Protein AF-A0A2N3AU56-F1 (afdb_monomer_lite)

Foldseek 3Di:
DDKDKDKFQADDPVVVVVLVVVVWDKDKDWDAPDPPNDHTTMMMMITDHD

Secondary structure (DSSP, 8-state):
--EEEEEESS--HHHHHHHHTTT-EEEEEEEEEETTTEEEEEEEEEEE--

Sequence (50 aa):
GGILAVWSAAPDPAFRKRLYDTGLTVIEWNVRSRPNNKGAHHVIWFAQKS

pLDDT: mean 96.07, std 3.93, range [78.25, 98.56]

Structure (mmCIF, N/CA/C/O backbone):
data_AF-A0A2N3AU56-F1
#
_entry.id   AF-A0A2N3AU56-F1
#
loop_
_atom_site.group_PDB
_atom_site.id
_atom_site.type_symbol
_atom_site.label_atom_id
_atom_site.label_alt_id
_atom_site.label_comp_id
_atom_site.label_asym_id
_atom_site.label_entity_id
_atom_site.label_seq_id
_atom_site.pdbx_PDB_ins_code
_atom_site.Cartn_x
_atom_site.Cartn_y
_atom_site.Cartn_z
_atom_site.occupancy
_atom_site.B_iso_or_equiv
_atom_site.auth_seq_id
_atom_site.auth_comp_id
_atom_site.auth_asym_id
_atom_site.auth_atom_id
_atom_site.pdbx_PDB_model_num
ATOM 1 N N . GLY A 1 1 ? -2.816 -4.600 19.924 1.00 78.25 1 GLY A N 1
ATOM 2 C CA . GLY A 1 1 ? -2.823 -4.034 18.559 1.00 78.25 1 GLY A CA 1
ATOM 3 C C . GLY A 1 1 ? -1.748 -4.708 17.730 1.00 78.25 1 GLY A C 1
ATOM 4 O O . GLY A 1 1 ? -0.878 -5.338 18.318 1.00 78.25 1 GLY A O 1
ATOM 5 N N . GLY A 1 2 ? -1.814 -4.609 16.403 1.00 94.62 2 GLY A N 1
ATOM 6 C CA . GLY A 1 2 ? -0.840 -5.218 15.4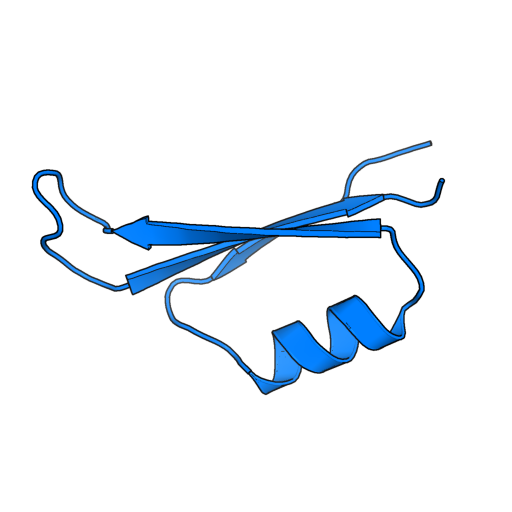93 1.00 94.62 2 GLY A CA 1
ATOM 7 C C . GLY A 1 2 ? -0.752 -4.457 14.172 1.00 94.62 2 GLY A C 1
ATOM 8 O O . GLY A 1 2 ? -1.652 -3.680 13.849 1.00 94.62 2 GLY A O 1
ATOM 9 N N . ILE A 1 3 ? 0.336 -4.682 13.436 1.00 96.69 3 ILE A N 1
ATOM 10 C CA . ILE A 1 3 ? 0.591 -4.083 12.122 1.00 96.69 3 ILE A CA 1
ATOM 11 C C . ILE A 1 3 ? 0.515 -5.189 11.070 1.00 96.69 3 ILE A C 1
ATOM 13 O O . ILE A 1 3 ? 1.167 -6.224 11.205 1.00 96.69 3 ILE A O 1
ATOM 17 N N . LEU A 1 4 ? -0.255 -4.955 10.011 1.00 97.44 4 LEU A N 1
ATOM 18 C CA . L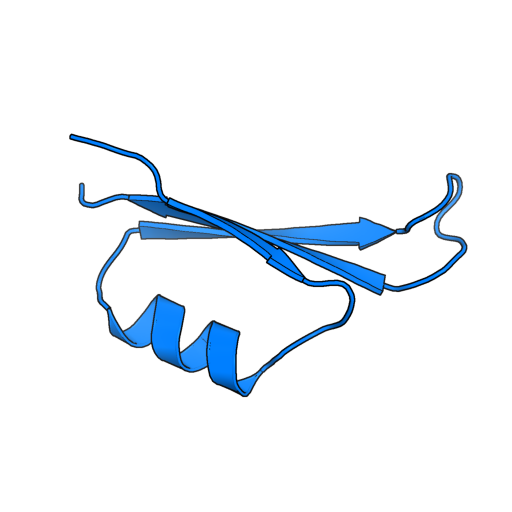EU A 1 4 ? -0.201 -5.734 8.779 1.00 97.44 4 LEU A CA 1
ATOM 19 C C . LEU A 1 4 ? 0.869 -5.123 7.868 1.00 97.44 4 LEU A C 1
ATOM 21 O O . LEU A 1 4 ? 0.769 -3.948 7.518 1.00 97.44 4 LEU A O 1
ATOM 25 N N . ALA A 1 5 ? 1.863 -5.915 7.469 1.00 98.06 5 ALA A N 1
ATOM 26 C CA . ALA A 1 5 ? 2.866 -5.533 6.478 1.00 98.06 5 ALA A CA 1
ATOM 27 C C . ALA A 1 5 ? 2.752 -6.444 5.251 1.00 98.06 5 ALA A C 1
ATOM 29 O O . ALA A 1 5 ? 2.793 -7.667 5.380 1.00 98.06 5 ALA A O 1
ATOM 30 N N . VAL A 1 6 ? 2.602 -5.853 4.065 1.00 98.06 6 VAL A N 1
ATOM 31 C CA . VAL A 1 6 ? 2.442 -6.586 2.801 1.00 98.06 6 VAL A CA 1
ATOM 32 C C . VAL A 1 6 ? 3.443 -6.071 1.781 1.00 98.06 6 VAL A C 1
ATOM 34 O O . VAL A 1 6 ? 3.547 -4.865 1.571 1.00 98.06 6 VAL A O 1
ATOM 37 N N . TRP A 1 7 ? 4.143 -6.989 1.117 1.00 97.94 7 TRP A N 1
ATOM 38 C CA . TRP A 1 7 ? 4.997 -6.699 -0.032 1.00 97.94 7 TRP A CA 1
ATOM 39 C C . TRP A 1 7 ? 4.353 -7.237 -1.307 1.00 97.94 7 TRP A C 1
ATOM 41 O O . TRP A 1 7 ? 3.922 -8.389 -1.344 1.00 97.94 7 TRP A O 1
ATOM 51 N N . SER A 1 8 ? 4.327 -6.419 -2.357 1.00 97.75 8 SER A N 1
ATOM 52 C CA . SER A 1 8 ? 3.961 -6.843 -3.704 1.00 97.75 8 SER A CA 1
ATOM 53 C C . SER A 1 8 ? 5.104 -6.622 -4.683 1.00 97.75 8 SER A C 1
ATOM 55 O O . SER A 1 8 ? 5.707 -5.546 -4.748 1.00 97.75 8 SER A O 1
ATOM 57 N N . ALA A 1 9 ? 5.347 -7.645 -5.502 1.00 97.06 9 ALA A N 1
ATOM 58 C CA . ALA A 1 9 ? 6.352 -7.631 -6.553 1.00 97.06 9 ALA A CA 1
ATOM 59 C C . ALA A 1 9 ? 6.015 -6.664 -7.710 1.00 97.06 9 ALA A C 1
ATOM 61 O O . ALA A 1 9 ? 6.903 -6.350 -8.499 1.00 97.06 9 ALA A O 1
ATOM 62 N N . ALA A 1 10 ? 4.773 -6.181 -7.810 1.00 96.12 10 ALA A N 1
ATOM 63 C CA . ALA A 1 10 ? 4.327 -5.187 -8.789 1.00 96.12 10 ALA A CA 1
ATOM 64 C C . ALA A 1 10 ? 3.182 -4.322 -8.222 1.00 96.12 10 ALA A C 1
ATOM 66 O O . ALA A 1 10 ? 2.570 -4.702 -7.221 1.00 96.12 10 ALA A O 1
ATOM 67 N N . PRO A 1 11 ? 2.845 -3.170 -8.831 1.00 95.88 11 PRO A N 1
ATOM 68 C CA . PRO A 1 11 ? 1.636 -2.442 -8.462 1.00 95.88 11 PRO A CA 1
ATOM 69 C C . PRO A 1 11 ? 0.384 -3.319 -8.609 1.00 95.88 11 PRO A C 1
ATOM 71 O O . PRO A 1 11 ? 0.156 -3.897 -9.668 1.00 95.88 11 PRO A O 1
ATOM 74 N N . ASP A 1 12 ? -0.438 -3.379 -7.561 1.00 97.62 12 ASP A N 1
ATOM 75 C CA . ASP A 1 12 ? -1.739 -4.058 -7.573 1.00 97.62 12 ASP A CA 1
ATOM 76 C C . ASP A 1 12 ? -2.841 -3.064 -7.160 1.00 97.62 12 ASP A C 1
ATOM 78 O O . ASP A 1 12 ? -3.111 -2.880 -5.965 1.00 97.62 12 ASP A O 1
ATOM 82 N N . PRO A 1 13 ? -3.482 -2.385 -8.133 1.00 97.31 13 PRO A N 1
ATOM 83 C CA . PRO A 1 13 ? -4.534 -1.410 -7.854 1.00 97.31 13 PRO A CA 1
ATOM 84 C C . PRO A 1 13 ? -5.758 -2.016 -7.156 1.00 97.31 13 PRO A C 1
ATOM 86 O O . PRO A 1 13 ? -6.407 -1.342 -6.353 1.00 97.31 13 PRO A O 1
ATOM 89 N N . ALA A 1 14 ? -6.077 -3.283 -7.435 1.00 98.25 14 ALA A N 1
ATOM 90 C CA . ALA A 1 14 ? -7.241 -3.946 -6.862 1.00 98.25 14 ALA A CA 1
ATOM 91 C C . ALA A 1 14 ? -7.003 -4.287 -5.386 1.00 98.25 14 ALA A C 1
ATOM 93 O O . ALA A 1 14 ? -7.879 -4.049 -4.552 1.00 98.25 14 ALA A O 1
ATOM 94 N N . PHE A 1 15 ? -5.816 -4.799 -5.045 1.00 98.00 15 PHE A N 1
ATOM 95 C CA . PHE A 1 15 ? -5.420 -5.019 -3.655 1.00 98.00 15 PHE A CA 1
ATOM 96 C C . PHE A 1 15 ? -5.340 -3.709 -2.881 1.00 98.00 15 PHE A C 1
ATOM 98 O O . PHE A 1 15 ? -5.929 -3.614 -1.804 1.00 98.00 15 PHE A O 1
ATOM 105 N N . ARG A 1 16 ? -4.693 -2.685 -3.456 1.00 97.88 16 ARG A N 1
ATOM 106 C CA . ARG A 1 16 ? -4.623 -1.347 -2.861 1.00 97.88 16 ARG A CA 1
ATOM 107 C C . ARG A 1 16 ? -6.018 -0.857 -2.485 1.00 97.88 16 ARG A C 1
ATOM 109 O O . ARG A 1 16 ? -6.239 -0.506 -1.330 1.00 97.88 16 ARG A O 1
ATOM 116 N N . LYS A 1 17 ? -6.969 -0.880 -3.427 1.00 98.31 17 LYS A N 1
ATOM 117 C CA . LYS A 1 17 ? -8.344 -0.435 -3.165 1.00 98.31 17 LYS A CA 1
ATOM 118 C C . LYS A 1 17 ? -8.970 -1.208 -2.000 1.00 98.31 17 LYS A C 1
ATOM 120 O O . LYS A 1 17 ? -9.439 -0.586 -1.054 1.00 98.31 17 LYS A O 1
ATOM 125 N N . ARG A 1 18 ? -8.914 -2.546 -2.030 1.00 98.38 18 ARG A N 1
ATOM 126 C CA . ARG A 1 18 ? -9.469 -3.385 -0.954 1.00 98.38 18 ARG A CA 1
ATOM 127 C C . ARG A 1 18 ? -8.836 -3.086 0.403 1.00 98.38 18 ARG A C 1
ATOM 129 O O . ARG A 1 18 ? -9.548 -3.095 1.396 1.00 98.38 18 ARG A O 1
ATOM 136 N N . LEU A 1 19 ? -7.529 -2.817 0.450 1.00 97.88 19 LEU A N 1
ATOM 137 C CA . LEU A 1 19 ? -6.829 -2.490 1.690 1.00 97.88 19 LEU A CA 1
ATOM 138 C C . LEU A 1 19 ? -7.303 -1.149 2.268 1.00 97.88 19 LEU A C 1
ATOM 140 O O . LEU A 1 19 ? -7.570 -1.076 3.464 1.00 97.88 19 LEU A O 1
ATOM 144 N N . TYR A 1 20 ? -7.477 -0.118 1.438 1.00 97.12 20 TYR A N 1
ATOM 145 C CA . TYR A 1 20 ? -8.040 1.166 1.879 1.00 97.12 20 TYR A CA 1
ATOM 146 C C . TYR A 1 20 ? -9.512 1.052 2.307 1.00 97.12 20 TYR A C 1
ATOM 148 O O . TYR A 1 20 ? -9.910 1.679 3.287 1.00 97.12 20 TYR A O 1
ATOM 156 N N . ASP A 1 21 ? -10.301 0.206 1.640 1.00 98.19 21 ASP A N 1
ATOM 157 C CA . ASP A 1 21 ? -11.709 -0.027 1.989 1.00 98.19 21 ASP A CA 1
ATOM 158 C C . ASP A 1 21 ? -11.882 -0.701 3.375 1.00 98.19 21 ASP A C 1
ATOM 160 O O . ASP A 1 21 ? -12.984 -0.703 3.920 1.00 98.19 21 ASP A O 1
ATOM 164 N N . THR A 1 22 ? -10.819 -1.255 3.983 1.00 96.75 22 THR A N 1
ATOM 165 C CA . THR A 1 22 ? -10.888 -1.882 5.323 1.00 96.75 22 THR A CA 1
ATOM 166 C C . THR A 1 22 ? -11.086 -0.892 6.475 1.00 96.75 22 THR A C 1
ATOM 168 O O . THR A 1 22 ? -11.379 -1.312 7.595 1.00 96.75 22 THR A O 1
ATOM 171 N N . GLY A 1 23 ? -10.880 0.409 6.239 1.00 95.75 23 GLY A N 1
ATOM 172 C CA . GLY A 1 23 ? -10.884 1.431 7.290 1.00 95.75 23 GLY A CA 1
ATOM 173 C C . GLY A 1 23 ? -9.654 1.402 8.208 1.00 95.75 23 GLY A C 1
ATOM 174 O O . GLY A 1 23 ? -9.634 2.101 9.220 1.00 95.75 23 GLY A O 1
ATOM 175 N N . LEU A 1 24 ? -8.626 0.609 7.883 1.00 96.75 24 LEU A N 1
ATOM 176 C CA . LEU A 1 24 ? -7.320 0.698 8.535 1.00 96.75 24 LEU A CA 1
ATOM 177 C C . LEU A 1 24 ? -6.606 1.993 8.125 1.00 96.75 24 LEU A C 1
ATOM 179 O O . LEU A 1 24 ? -6.781 2.501 7.017 1.00 96.75 24 LEU A O 1
ATOM 183 N N . THR A 1 25 ? -5.729 2.489 8.992 1.00 97.69 25 THR A N 1
ATOM 184 C CA . THR A 1 25 ? -4.766 3.523 8.611 1.00 97.69 25 THR A CA 1
ATOM 185 C C . THR A 1 25 ? -3.669 2.868 7.775 1.00 97.69 25 THR A C 1
ATOM 187 O O . THR A 1 25 ? -2.951 2.013 8.294 1.00 97.69 25 THR A O 1
ATOM 190 N N . VAL A 1 26 ? -3.555 3.244 6.495 1.00 97.81 26 VAL A N 1
ATOM 191 C CA . VAL A 1 26 ? -2.653 2.616 5.511 1.00 97.81 26 VAL A CA 1
ATOM 192 C C . VAL A 1 26 ? -1.559 3.585 5.056 1.00 97.81 26 VAL A C 1
ATOM 194 O O . VAL A 1 26 ? -1.851 4.697 4.617 1.00 97.81 26 VAL A O 1
ATOM 197 N N . ILE A 1 27 ? -0.306 3.126 5.082 1.00 97.81 27 ILE A N 1
ATOM 198 C CA . ILE A 1 27 ? 0.858 3.788 4.479 1.00 97.81 27 ILE A CA 1
ATOM 199 C C . ILE A 1 27 ? 1.351 2.930 3.309 1.00 97.81 27 ILE A C 1
ATOM 201 O O . ILE A 1 27 ? 1.586 1.735 3.477 1.00 97.81 27 ILE A O 1
ATOM 205 N N . GLU A 1 28 ? 1.529 3.541 2.137 1.00 97.88 28 GLU A N 1
ATOM 206 C CA . GLU A 1 28 ? 2.033 2.896 0.919 1.00 97.88 28 GLU A CA 1
ATOM 207 C C . GLU A 1 28 ? 3.416 3.440 0.544 1.00 97.88 28 GLU A C 1
ATOM 209 O O . GLU A 1 28 ? 3.611 4.651 0.443 1.00 97.88 28 GLU A O 1
ATOM 214 N N . TRP A 1 29 ? 4.351 2.537 0.260 1.00 97.75 29 TRP A N 1
ATOM 215 C CA . TRP A 1 29 ? 5.684 2.854 -0.238 1.00 97.75 29 TRP A CA 1
ATOM 216 C C . TRP A 1 29 ? 5.895 2.234 -1.612 1.00 97.75 29 TRP A C 1
ATOM 218 O O . TRP A 1 29 ? 5.872 1.014 -1.767 1.00 97.75 29 TRP A O 1
ATOM 228 N N . ASN A 1 30 ? 6.165 3.079 -2.602 1.00 96.62 30 ASN A N 1
ATOM 229 C CA . ASN A 1 30 ? 6.601 2.644 -3.921 1.00 96.62 30 ASN A CA 1
ATOM 230 C C . ASN A 1 30 ? 8.128 2.555 -3.918 1.00 96.62 30 ASN A C 1
ATOM 232 O O . ASN A 1 30 ? 8.809 3.561 -3.722 1.00 96.62 30 ASN A O 1
ATOM 236 N N . VAL A 1 31 ? 8.667 1.353 -4.117 1.00 95.94 31 VAL A N 1
ATOM 237 C CA . VAL A 1 31 ? 10.112 1.101 -4.052 1.00 95.94 31 VAL A CA 1
ATOM 238 C C . VAL A 1 31 ? 10.623 0.473 -5.341 1.00 95.94 31 VAL A C 1
ATOM 240 O O . VAL A 1 31 ? 9.876 -0.095 -6.140 1.00 95.94 31 VAL A O 1
ATOM 243 N N . ARG A 1 32 ? 11.930 0.599 -5.561 1.00 96.31 32 ARG A N 1
ATOM 244 C CA . ARG A 1 32 ? 12.622 0.053 -6.729 1.00 96.31 32 ARG A CA 1
ATOM 245 C C . ARG A 1 32 ? 13.515 -1.085 -6.282 1.00 96.31 32 ARG A C 1
ATOM 247 O O . ARG A 1 32 ? 14.179 -0.975 -5.256 1.00 96.31 32 ARG A O 1
ATOM 254 N N . SER A 1 33 ? 13.538 -2.172 -7.050 1.00 94.81 33 SER A N 1
ATOM 255 C CA . SER A 1 33 ? 14.304 -3.367 -6.676 1.00 94.81 33 SER A CA 1
ATOM 256 C C . SER A 1 33 ? 15.822 -3.162 -6.698 1.00 94.81 33 SER A C 1
ATOM 258 O O . SER A 1 33 ? 16.566 -4.009 -6.207 1.00 94.81 33 SER A O 1
ATOM 260 N N . ARG A 1 34 ? 16.298 -2.049 -7.277 1.00 95.81 34 ARG A N 1
ATOM 261 C CA . ARG A 1 34 ? 17.712 -1.668 -7.330 1.00 95.81 34 ARG A CA 1
ATOM 262 C C . ARG A 1 34 ? 17.902 -0.178 -6.995 1.00 95.81 34 ARG A C 1
ATOM 264 O O . ARG A 1 34 ? 16.989 0.621 -7.224 1.00 95.81 34 ARG A O 1
ATOM 271 N N . PRO A 1 35 ? 19.101 0.224 -6.527 1.00 93.88 35 PRO A N 1
ATOM 272 C CA . PRO A 1 35 ? 19.445 1.629 -6.303 1.00 93.88 35 PRO A CA 1
ATOM 273 C C . PRO A 1 35 ? 19.309 2.501 -7.562 1.00 93.88 35 PRO A C 1
ATOM 275 O O . PRO A 1 35 ? 19.256 1.999 -8.689 1.00 93.88 35 PRO A O 1
ATOM 278 N N . ASN A 1 36 ? 19.312 3.824 -7.372 1.00 93.81 36 ASN A N 1
ATOM 279 C CA . ASN A 1 36 ? 19.253 4.826 -8.448 1.00 93.81 36 ASN A CA 1
ATOM 280 C C . ASN A 1 36 ? 18.006 4.707 -9.339 1.00 93.81 36 ASN A C 1
ATOM 282 O O . ASN A 1 36 ? 18.079 4.870 -10.555 1.00 93.81 36 ASN A O 1
ATOM 286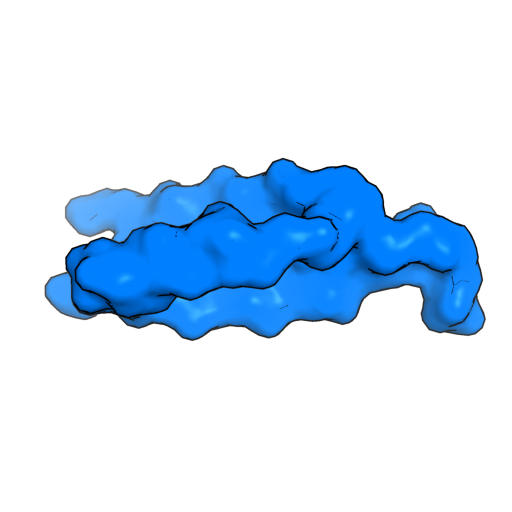 N N . ASN A 1 37 ? 16.858 4.405 -8.725 1.00 90.69 37 ASN A N 1
ATOM 287 C CA . ASN A 1 37 ? 15.559 4.293 -9.390 1.00 90.69 37 ASN A CA 1
ATOM 288 C C . ASN A 1 37 ? 15.516 3.244 -10.528 1.00 90.69 37 ASN A C 1
ATOM 290 O O . ASN A 1 37 ? 14.793 3.412 -11.514 1.00 90.69 37 ASN A O 1
ATOM 294 N N . LYS A 1 38 ? 16.270 2.143 -10.412 1.00 94.62 38 LYS A N 1
ATOM 295 C CA . LYS A 1 38 ? 16.333 1.067 -11.419 1.00 94.62 38 LYS A CA 1
ATOM 296 C C . LYS A 1 38 ? 15.628 -0.212 -10.959 1.00 94.62 38 LYS A C 1
ATOM 298 O O . LYS A 1 38 ? 15.404 -0.430 -9.775 1.00 94.62 38 LYS A O 1
ATOM 303 N N . GLY A 1 39 ? 15.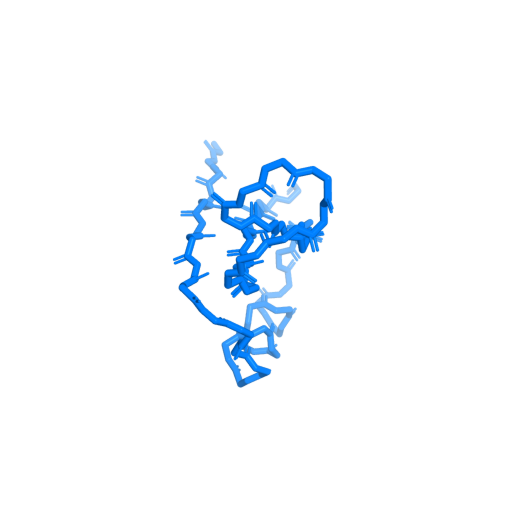362 -1.107 -11.908 1.00 95.50 39 GLY A N 1
ATOM 304 C CA . GLY A 1 39 ? 14.773 -2.419 -11.631 1.00 95.50 39 GLY A CA 1
ATOM 305 C C . GLY A 1 39 ? 13.246 -2.399 -11.606 1.00 95.50 39 GLY A C 1
ATOM 306 O O . GLY A 1 39 ? 12.623 -1.476 -12.122 1.00 95.50 39 GLY A O 1
ATOM 307 N N . ALA A 1 40 ? 12.654 -3.451 -11.048 1.00 96.19 40 ALA A N 1
ATOM 308 C CA . ALA A 1 40 ? 11.206 -3.609 -10.977 1.00 96.19 40 ALA A CA 1
ATOM 309 C C . ALA A 1 40 ? 10.590 -2.619 -9.978 1.00 96.19 40 ALA A C 1
ATOM 311 O O . ALA A 1 40 ? 11.232 -2.218 -9.003 1.00 96.19 40 ALA A O 1
ATOM 312 N N . HIS A 1 41 ? 9.341 -2.226 -10.234 1.00 96.19 41 HIS A N 1
ATOM 313 C CA . HIS A 1 41 ? 8.527 -1.499 -9.265 1.00 96.19 41 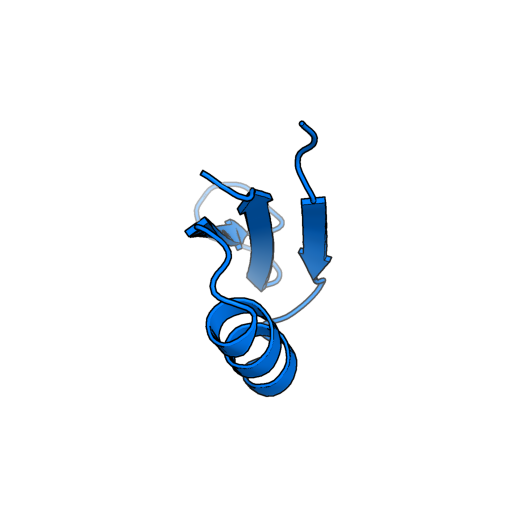HIS A CA 1
ATOM 314 C C . HIS A 1 41 ? 7.929 -2.489 -8.273 1.00 96.19 41 HIS A C 1
ATOM 316 O O . HIS A 1 41 ? 7.261 -3.431 -8.684 1.00 96.19 41 HIS A O 1
ATOM 322 N N . HIS A 1 42 ? 8.130 -2.246 -6.987 1.00 97.25 42 HIS A N 1
ATOM 323 C CA . HIS A 1 42 ? 7.478 -2.981 -5.913 1.00 97.25 42 HIS A CA 1
ATOM 324 C C . HIS A 1 42 ? 6.672 -2.015 -5.055 1.00 97.25 42 HIS A C 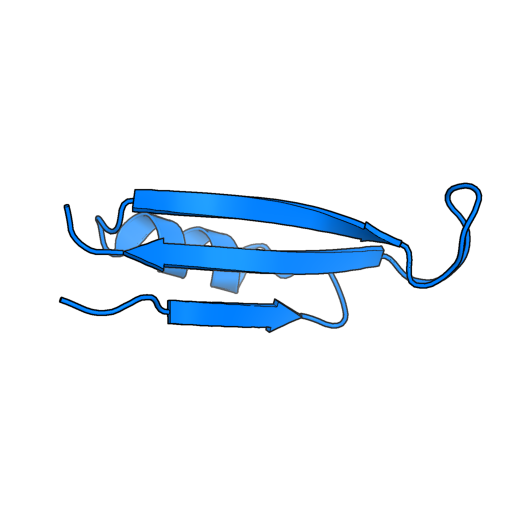1
ATOM 326 O O . HIS A 1 42 ? 6.926 -0.806 -5.056 1.00 97.25 42 HIS A O 1
ATOM 332 N N . VAL A 1 43 ? 5.726 -2.557 -4.297 1.00 98.25 43 VAL A N 1
ATOM 333 C CA . VAL A 1 43 ? 4.926 -1.778 -3.353 1.00 98.25 43 VAL A CA 1
ATOM 334 C C . VAL A 1 43 ? 4.967 -2.452 -1.990 1.00 98.25 43 VAL A C 1
ATOM 336 O O . VAL A 1 43 ? 4.848 -3.673 -1.897 1.00 98.25 43 VAL A O 1
ATOM 339 N N . ILE A 1 44 ? 5.168 -1.666 -0.937 1.00 98.25 44 ILE A N 1
ATOM 340 C CA . ILE A 1 44 ? 5.064 -2.117 0.452 1.00 98.25 44 ILE A CA 1
ATOM 341 C C . ILE A 1 44 ? 3.928 -1.342 1.110 1.00 98.25 44 ILE A C 1
ATOM 343 O O . ILE A 1 44 ? 3.938 -0.112 1.091 1.00 98.25 44 ILE A O 1
ATOM 347 N N . TRP A 1 45 ? 2.980 -2.047 1.723 1.00 98.56 45 TRP A N 1
ATOM 348 C CA . TRP A 1 45 ? 1.936 -1.440 2.544 1.00 98.56 45 TRP A CA 1
ATOM 349 C C . TRP A 1 45 ? 2.124 -1.787 4.014 1.00 98.56 45 TRP A C 1
ATOM 351 O O . TRP A 1 45 ? 2.384 -2.942 4.354 1.00 98.56 45 TRP A O 1
ATOM 361 N N . PHE A 1 46 ? 1.909 -0.796 4.873 1.00 98.25 46 PHE A N 1
ATOM 362 C CA . PHE A 1 46 ? 1.713 -0.975 6.307 1.00 98.25 46 PHE A CA 1
ATOM 363 C C . PHE A 1 46 ? 0.300 -0.533 6.666 1.00 98.25 46 PHE A C 1
ATOM 365 O O . PHE A 1 46 ? -0.120 0.547 6.253 1.00 98.25 46 PHE A O 1
ATOM 372 N N . ALA A 1 47 ? -0.429 -1.347 7.425 1.00 98.19 47 ALA A N 1
ATOM 373 C CA . ALA A 1 47 ? -1.786 -1.034 7.848 1.00 98.19 47 ALA A CA 1
ATOM 374 C C . ALA A 1 47 ? -2.003 -1.369 9.326 1.00 98.19 47 ALA A C 1
ATOM 376 O O . ALA A 1 47 ? -1.579 -2.425 9.800 1.00 98.19 47 ALA A O 1
ATOM 377 N N . GLN A 1 48 ? -2.685 -0.487 10.053 1.00 97.88 48 GLN A N 1
ATOM 378 C CA . GLN A 1 48 ? -3.037 -0.706 11.456 1.00 97.88 48 GLN A CA 1
ATOM 379 C C . GLN A 1 48 ? -4.399 -0.103 11.794 1.00 97.88 48 GLN A C 1
ATOM 381 O O . GLN A 1 48 ? -4.835 0.871 11.178 1.00 97.88 48 GLN A O 1
ATOM 386 N N . LYS A 1 49 ? -5.067 -0.677 12.796 1.00 93.00 49 LYS A N 1
ATOM 387 C CA . LYS A 1 49 ? -6.250 -0.068 13.404 1.00 93.00 49 LYS A CA 1
ATOM 388 C C . LYS A 1 49 ? -5.768 0.962 14.423 1.00 93.00 49 LYS A C 1
ATOM 390 O O . LYS A 1 49 ? -4.943 0.608 15.267 1.00 93.00 49 LYS A O 1
ATOM 395 N N . SER A 1 50 ? -6.231 2.203 14.282 1.00 78.69 50 SER A N 1
ATOM 396 C CA . SER A 1 50 ? -5.954 3.287 15.230 1.00 78.69 50 SER A CA 1
ATOM 397 C C . SER A 1 50 ? -6.512 2.988 16.617 1.00 78.69 50 SER A C 1
ATOM 399 O O . SER A 1 50 ? -7.534 2.263 16.699 1.00 78.69 50 SER A O 1
#

Radius of gyration: 11.94 Å; chains: 1; bounding box: 31×12×30 Å